Protein AF-A0A0R3THV6-F1 (afdb_monomer_lite)

Foldseek 3Di:
DVVVLVVLVVVCVVPVQDLVSLLVNLVVCVVVVNLVVSVVSLVSSCVSHVLDLQSLLVVLVSDDLVCSVVSLVSSCVRHVQDLSSLLSVLVSCVVVVVLVVSLVSLVVSCVSPVPPVVSVVVNVVSCVVVNDPPPPDD

pLDDT: mean 88.83, std 10.91, range [30.2, 94.5]

Structure (mmCIF, N/CA/C/O backbone):
data_AF-A0A0R3THV6-F1
#
_entry.id   AF-A0A0R3THV6-F1
#
loop_
_atom_site.group_PDB
_atom_site.id
_atom_site.type_symbol
_atom_site.label_atom_id
_atom_site.label_alt_id
_atom_site.label_comp_id
_atom_site.label_asym_id
_atom_site.label_entity_id
_atom_site.label_seq_id
_atom_site.pdbx_PDB_ins_code
_atom_site.Cartn_x
_atom_site.Cartn_y
_atom_site.Cartn_z
_atom_site.occupancy
_atom_site.B_iso_or_equiv
_atom_site.auth_seq_id
_atom_site.auth_comp_id
_atom_site.auth_asym_id
_atom_site.auth_atom_id
_atom_site.pdbx_PDB_model_num
ATOM 1 N N . MET A 1 1 ? -22.101 7.945 4.657 1.00 62.81 1 MET A N 1
ATOM 2 C CA . MET A 1 1 ? -20.788 7.727 5.311 1.00 62.81 1 MET A CA 1
ATOM 3 C C . MET A 1 1 ? -20.902 7.313 6.780 1.00 62.81 1 MET A C 1
ATOM 5 O O . MET A 1 1 ? -20.286 6.327 7.157 1.00 62.81 1 MET A O 1
ATOM 9 N N . THR A 1 2 ? -21.710 7.986 7.608 1.00 79.88 2 THR A N 1
ATOM 10 C CA . THR A 1 2 ? -21.764 7.756 9.071 1.00 79.88 2 THR A CA 1
ATOM 11 C C . THR A 1 2 ? -22.185 6.338 9.481 1.00 79.88 2 THR A C 1
ATOM 13 O O . THR A 1 2 ? -21.565 5.748 10.358 1.00 79.88 2 THR A O 1
ATOM 16 N N . LYS A 1 3 ? -23.174 5.742 8.797 1.00 87.56 3 LYS A N 1
ATOM 17 C CA . LYS A 1 3 ? -23.625 4.362 9.070 1.00 87.56 3 LYS A CA 1
ATOM 18 C C . LYS A 1 3 ? -22.569 3.303 8.723 1.00 87.56 3 LYS A C 1
ATOM 20 O O . LYS A 1 3 ? -22.443 2.312 9.426 1.00 87.56 3 LYS A O 1
ATOM 25 N N . ALA A 1 4 ? -21.787 3.519 7.664 1.00 87.81 4 ALA A N 1
ATOM 26 C CA . ALA A 1 4 ? -20.707 2.604 7.289 1.00 87.81 4 ALA A CA 1
ATOM 27 C C . ALA A 1 4 ? -19.567 2.631 8.321 1.00 87.81 4 ALA A C 1
ATOM 29 O O . ALA A 1 4 ? -19.075 1.574 8.705 1.00 87.81 4 ALA A O 1
ATOM 30 N N . ARG A 1 5 ? -19.215 3.820 8.840 1.00 89.81 5 ARG A N 1
ATOM 31 C CA . ARG A 1 5 ? -18.249 3.951 9.943 1.00 89.81 5 ARG A CA 1
ATOM 32 C C . ARG A 1 5 ? -18.697 3.207 11.192 1.00 89.81 5 ARG A C 1
ATOM 34 O O . ARG A 1 5 ? -17.915 2.430 11.720 1.00 89.81 5 ARG A O 1
ATOM 41 N N . SER A 1 6 ? -19.942 3.404 11.631 1.00 90.81 6 SER A N 1
ATOM 42 C CA . SER A 1 6 ? -20.424 2.762 12.859 1.00 90.81 6 SER A CA 1
ATOM 43 C C . SER A 1 6 ? -20.482 1.237 12.740 1.00 90.81 6 SER A C 1
ATOM 45 O O . SER A 1 6 ? -20.163 0.533 13.695 1.00 90.81 6 SER A O 1
ATOM 47 N N . ILE A 1 7 ? -20.834 0.711 11.561 1.00 92.19 7 ILE A N 1
ATOM 48 C CA . ILE A 1 7 ? -20.812 -0.734 11.295 1.00 92.19 7 ILE A CA 1
ATOM 49 C C . ILE A 1 7 ? -19.378 -1.273 11.348 1.00 92.19 7 ILE A C 1
ATOM 51 O O . ILE A 1 7 ? -19.138 -2.268 12.029 1.00 92.19 7 ILE A O 1
ATOM 55 N N . LEU A 1 8 ? -18.428 -0.615 10.676 1.00 90.00 8 LEU A N 1
ATOM 56 C CA . LEU A 1 8 ? -17.023 -1.035 10.673 1.00 90.00 8 LEU A CA 1
ATOM 57 C C . LEU A 1 8 ? -16.388 -0.932 12.060 1.00 90.00 8 LEU A C 1
ATOM 59 O O . LEU A 1 8 ? -15.672 -1.836 12.475 1.00 90.00 8 LEU A O 1
ATOM 63 N N . GLU A 1 9 ? -16.693 0.122 12.811 1.00 90.19 9 GLU A N 1
ATOM 64 C CA . GLU A 1 9 ? -16.229 0.288 14.185 1.00 90.19 9 GLU A CA 1
ATOM 65 C C . GLU A 1 9 ? -16.742 -0.834 15.088 1.00 90.19 9 GLU A C 1
ATOM 67 O O . GLU A 1 9 ? -15.946 -1.492 15.755 1.00 90.19 9 GLU A O 1
ATOM 72 N N . LYS A 1 10 ? -18.041 -1.146 15.015 1.00 92.12 10 LYS A N 1
ATOM 73 C CA . LYS A 1 10 ? -18.632 -2.277 15.740 1.00 92.12 10 LYS A CA 1
ATOM 74 C C . LYS A 1 10 ? -18.021 -3.617 15.317 1.00 92.12 10 LYS A C 1
ATOM 76 O O . LYS A 1 10 ? -17.859 -4.500 16.157 1.00 92.12 10 LYS A O 1
ATOM 81 N N . GLY A 1 11 ? -17.686 -3.769 14.035 1.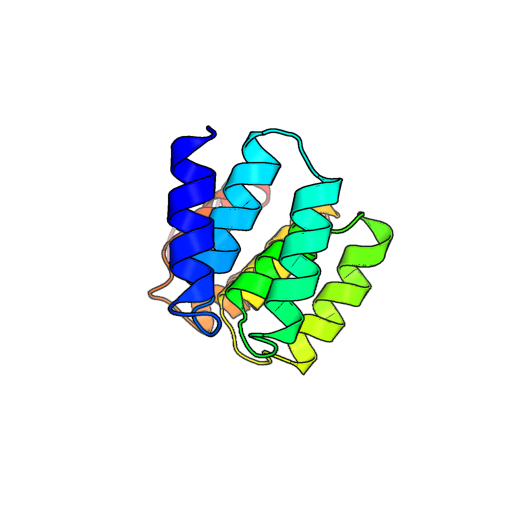00 89.81 11 GLY A N 1
ATOM 82 C CA . GLY A 1 11 ? -16.983 -4.934 13.498 1.00 89.81 11 GLY A CA 1
ATOM 83 C C . GLY A 1 11 ? -15.598 -5.104 14.120 1.00 89.81 11 GLY A C 1
ATOM 84 O O . GLY A 1 11 ? -15.313 -6.161 14.676 1.00 89.81 11 GLY A O 1
ATOM 85 N N . ARG A 1 12 ? -14.777 -4.048 14.115 1.00 91.06 12 ARG A N 1
ATOM 86 C CA . ARG A 1 12 ? -13.434 -4.060 14.719 1.00 91.06 12 ARG A CA 1
ATOM 87 C C . ARG A 1 12 ? -13.470 -4.290 16.227 1.00 91.06 12 ARG A C 1
ATOM 89 O O . ARG A 1 12 ? -12.633 -5.015 16.739 1.00 91.06 12 ARG A O 1
ATOM 96 N N . SER A 1 13 ? -14.445 -3.723 16.943 1.00 89.25 13 SER A N 1
ATOM 97 C CA . SER A 1 13 ? -14.592 -3.978 18.385 1.00 89.25 13 SER A CA 1
ATOM 98 C C . SER A 1 13 ? -14.908 -5.442 18.694 1.00 89.25 13 SER A C 1
ATOM 100 O O . SER A 1 13 ? -14.524 -5.936 19.748 1.00 89.25 13 SER A O 1
ATOM 102 N N . LYS A 1 14 ? -15.613 -6.140 17.795 1.00 91.56 14 LYS A N 1
ATOM 103 C CA . LYS A 1 14 ? -15.925 -7.567 17.952 1.00 91.56 14 LYS A CA 1
ATOM 104 C C . LYS A 1 14 ? -14.797 -8.480 17.482 1.00 91.56 14 LYS A C 1
ATOM 106 O O . LYS A 1 14 ? -14.598 -9.531 18.080 1.00 91.56 14 LYS A O 1
ATOM 111 N N . ASN A 1 15 ? -14.096 -8.104 16.416 1.00 90.00 15 ASN A N 1
ATOM 112 C CA . ASN A 1 15 ? -12.982 -8.867 15.869 1.00 90.00 15 ASN A CA 1
ATOM 113 C C . ASN A 1 15 ? -11.785 -7.941 15.581 1.00 90.00 15 ASN A C 1
ATOM 115 O O . ASN A 1 15 ? -11.570 -7.542 14.433 1.00 90.00 15 ASN A O 1
ATOM 119 N N . PRO A 1 16 ? -11.015 -7.565 16.619 1.00 85.56 16 PRO A N 1
ATOM 120 C CA . PRO A 1 16 ? -9.912 -6.615 16.475 1.00 85.56 16 PRO A CA 1
ATOM 121 C C . PRO A 1 16 ? -8.713 -7.201 15.723 1.00 85.56 16 PRO A C 1
ATOM 123 O O . PRO A 1 16 ? -7.911 -6.444 15.186 1.00 85.56 16 PRO A O 1
ATOM 126 N N . LYS A 1 17 ? -8.610 -8.532 15.642 1.00 87.94 17 LYS A N 1
ATOM 127 C CA . LYS A 1 17 ? -7.496 -9.244 14.999 1.00 87.94 17 LYS A CA 1
ATOM 128 C C . LYS A 1 17 ? -7.703 -9.505 13.509 1.00 87.94 17 LYS A C 1
ATOM 130 O O . LYS A 1 17 ? -6.862 -10.139 12.887 1.00 87.94 17 LYS A O 1
ATOM 135 N N . GLU A 1 18 ? -8.818 -9.050 12.946 1.00 92.06 18 GLU A N 1
ATOM 136 C CA . GLU A 1 18 ? -9.153 -9.264 11.542 1.00 92.06 18 GLU A CA 1
ATOM 137 C C . GLU A 1 18 ? -8.666 -8.087 10.682 1.00 92.06 18 GLU A C 1
ATOM 139 O O . GLU A 1 18 ? -9.257 -6.999 10.731 1.00 92.06 18 GLU A O 1
ATOM 144 N N . PRO A 1 19 ? -7.610 -8.259 9.866 1.00 91.19 19 PRO A N 1
ATOM 145 C CA . PRO A 1 19 ? -6.989 -7.140 9.162 1.00 91.19 19 PRO A CA 1
ATOM 146 C C . PRO A 1 19 ? -7.869 -6.546 8.058 1.00 91.19 19 PRO A C 1
ATOM 148 O O . PRO A 1 19 ? -7.769 -5.355 7.760 1.00 91.19 19 PRO A O 1
ATOM 151 N N . SER A 1 20 ? -8.759 -7.350 7.468 1.00 90.94 20 SER A N 1
ATOM 152 C CA . SER A 1 20 ? -9.669 -6.916 6.402 1.00 90.94 20 SER A CA 1
ATOM 153 C C . SER A 1 20 ? -10.626 -5.806 6.870 1.00 90.94 20 SER A C 1
ATOM 155 O O . SER A 1 20 ? -10.835 -4.821 6.157 1.00 90.94 20 SER A O 1
ATOM 157 N N . LEU A 1 21 ? -11.132 -5.894 8.108 1.00 93.25 21 LEU A N 1
ATOM 158 C CA . LEU A 1 21 ? -12.000 -4.876 8.717 1.00 93.25 21 LEU A CA 1
ATOM 159 C C . LEU A 1 21 ? -11.267 -3.549 8.936 1.00 93.25 21 LEU A C 1
ATOM 161 O O . LEU A 1 21 ? -11.827 -2.468 8.711 1.00 93.25 21 LEU A O 1
ATOM 165 N N . TRP A 1 22 ? -10.007 -3.618 9.366 1.00 94.25 22 TRP A N 1
ATOM 166 C CA . TRP A 1 22 ? -9.149 -2.446 9.511 1.00 94.25 22 TRP A CA 1
ATOM 167 C C . TRP A 1 22 ? -8.862 -1.796 8.163 1.00 94.25 22 TRP A C 1
ATOM 169 O O . TRP A 1 22 ? -9.032 -0.586 8.015 1.00 94.25 22 TRP A O 1
ATOM 179 N N . LEU A 1 23 ? -8.495 -2.599 7.169 1.00 93.25 23 LEU A N 1
ATOM 180 C CA . LEU A 1 23 ? -8.168 -2.138 5.828 1.00 93.25 23 LEU A CA 1
ATOM 181 C C . LEU A 1 23 ? -9.356 -1.426 5.165 1.00 93.25 23 LEU A C 1
ATOM 183 O O . LEU A 1 23 ? -9.201 -0.308 4.672 1.00 93.25 23 LEU A O 1
ATOM 18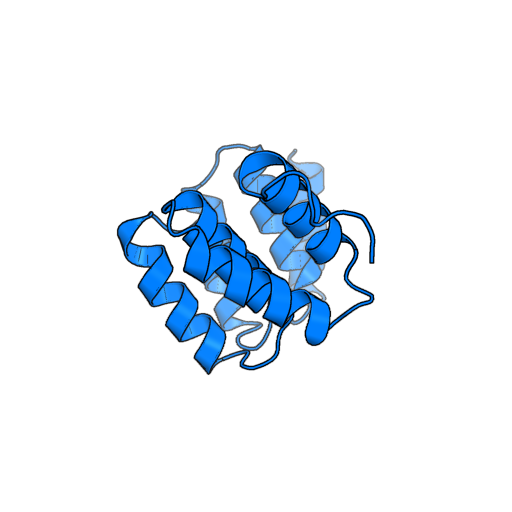7 N N . GLU A 1 24 ? -10.563 -1.991 5.234 1.00 92.88 24 GLU A N 1
ATOM 188 C CA . GLU A 1 24 ? -11.754 -1.333 4.681 1.00 92.88 24 GLU A CA 1
ATOM 189 C C . GLU A 1 24 ? -12.124 -0.044 5.423 1.00 92.88 24 GLU A C 1
ATOM 191 O O . GLU A 1 24 ? -12.578 0.931 4.815 1.00 92.88 24 GLU A O 1
ATOM 196 N N . SER A 1 25 ? -11.851 0.012 6.725 1.00 92.94 25 SER A N 1
ATOM 197 C CA . SER A 1 25 ? -12.013 1.239 7.502 1.00 92.94 25 SER A CA 1
ATOM 198 C C . SER A 1 25 ? -11.056 2.345 7.072 1.00 92.94 25 SER A C 1
ATOM 200 O O . SER A 1 25 ? -11.466 3.493 6.915 1.00 92.94 25 SER A O 1
ATOM 202 N N . ILE A 1 26 ? -9.787 2.000 6.862 1.00 94.06 26 ILE A N 1
ATOM 203 C CA . ILE A 1 26 ? -8.755 2.934 6.409 1.00 94.06 26 ILE A CA 1
ATOM 204 C C . ILE A 1 26 ? -9.117 3.451 5.014 1.00 94.06 26 ILE A C 1
ATOM 206 O O . ILE A 1 26 ? -9.149 4.661 4.787 1.00 94.06 26 ILE A O 1
ATOM 210 N N . ARG A 1 27 ? -9.501 2.552 4.098 1.00 92.81 27 ARG A N 1
ATOM 211 C CA . ARG A 1 27 ? -9.949 2.913 2.745 1.00 92.81 2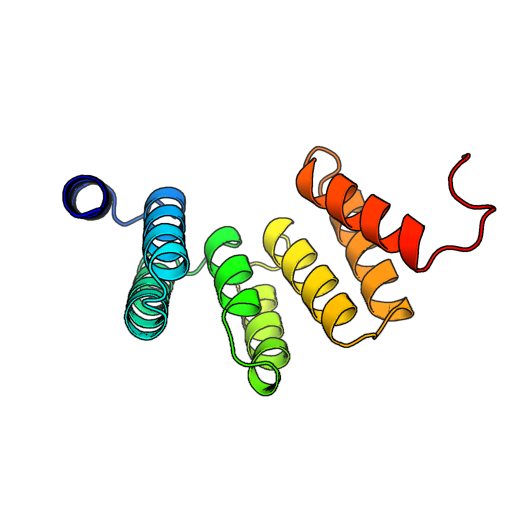7 ARG A CA 1
ATOM 212 C C . ARG A 1 27 ? -11.175 3.815 2.750 1.00 92.81 27 ARG A C 1
ATOM 214 O O . ARG A 1 27 ? -11.265 4.714 1.914 1.00 92.81 27 ARG A O 1
ATOM 221 N N . LEU A 1 28 ? -12.111 3.614 3.680 1.00 93.56 28 LEU A N 1
ATOM 222 C CA . LEU A 1 28 ? -13.265 4.497 3.832 1.00 93.56 28 LEU A CA 1
ATOM 223 C C . LEU A 1 28 ? -12.834 5.934 4.144 1.00 93.56 28 LEU A C 1
ATOM 225 O O . LEU A 1 28 ? -13.340 6.857 3.503 1.00 93.56 28 LEU A O 1
ATOM 229 N N . GLU A 1 29 ? -11.886 6.131 5.061 1.00 93.62 29 GLU A N 1
ATOM 230 C CA . GLU A 1 29 ? -11.410 7.475 5.409 1.00 93.62 29 GLU A CA 1
ATOM 231 C C . GLU A 1 29 ? -10.531 8.098 4.317 1.00 93.62 29 GLU A C 1
ATOM 233 O O . GLU A 1 29 ? -10.631 9.301 4.069 1.00 93.62 29 GLU A O 1
ATOM 238 N N . ILE A 1 30 ? -9.750 7.296 3.583 1.00 92.00 30 ILE A N 1
ATOM 239 C CA . ILE A 1 30 ? -9.032 7.767 2.385 1.00 92.00 30 ILE A CA 1
ATOM 240 C C . ILE A 1 30 ? -10.025 8.285 1.339 1.00 92.00 30 ILE A C 1
ATOM 242 O O . ILE A 1 30 ? -9.843 9.385 0.818 1.00 92.00 30 ILE A O 1
ATOM 246 N N . ARG A 1 31 ? -11.104 7.537 1.059 1.00 91.56 31 ARG A N 1
ATOM 247 C CA . ARG A 1 31 ? -12.169 7.969 0.132 1.00 91.56 31 ARG A CA 1
ATOM 248 C C . ARG A 1 31 ? -12.896 9.222 0.624 1.00 91.56 31 ARG A C 1
ATOM 250 O O . ARG A 1 31 ? -13.364 10.008 -0.192 1.00 91.56 31 ARG A O 1
ATOM 257 N N . ALA A 1 32 ? -12.972 9.421 1.938 1.00 91.94 32 ALA A N 1
ATOM 258 C CA . ALA A 1 32 ? -13.511 10.631 2.553 1.00 91.94 32 ALA A CA 1
ATOM 259 C C . ALA A 1 32 ? -12.519 11.814 2.572 1.00 91.94 32 ALA A C 1
ATOM 261 O O . ALA A 1 32 ? -12.854 12.863 3.115 1.00 91.94 32 ALA A O 1
ATOM 262 N N . ASN A 1 33 ? -11.311 11.665 2.007 1.00 90.88 33 ASN A N 1
ATOM 263 C CA . ASN A 1 33 ? -10.211 12.636 2.074 1.00 90.88 33 ASN A CA 1
ATOM 264 C C . ASN A 1 33 ? -9.729 12.971 3.502 1.00 90.88 33 ASN A C 1
ATOM 266 O O . ASN A 1 33 ? -9.045 13.971 3.719 1.00 90.88 33 ASN A O 1
ATOM 270 N N . LEU A 1 34 ? -9.997 12.102 4.480 1.00 92.94 34 LEU A N 1
ATOM 271 C CA . LEU A 1 34 ? -9.592 12.266 5.878 1.00 92.94 34 LEU A CA 1
ATOM 272 C C . LEU A 1 34 ? -8.283 11.515 6.165 1.00 92.94 34 LEU A C 1
ATOM 274 O O . LEU A 1 34 ? -8.230 10.598 6.984 1.00 92.94 34 LEU A O 1
ATOM 278 N N . LYS A 1 35 ? -7.201 11.922 5.488 1.00 90.75 35 LYS A N 1
ATOM 279 C CA . LYS A 1 35 ? -5.880 11.271 5.600 1.00 90.75 35 LYS A CA 1
ATOM 280 C C . LYS A 1 35 ? -5.343 11.165 7.038 1.00 90.75 35 LYS A C 1
ATOM 282 O O . LYS A 1 35 ? -4.928 10.069 7.395 1.00 90.75 35 LYS A O 1
ATOM 287 N N . PRO A 1 36 ? -5.415 12.207 7.895 1.00 92.56 36 PRO A N 1
ATOM 288 C CA . PRO A 1 36 ? -4.910 12.102 9.268 1.00 92.56 36 PRO A CA 1
ATOM 289 C C . PRO A 1 36 ? -5.640 11.032 10.090 1.00 92.56 36 PRO A C 1
ATOM 291 O O . PRO A 1 36 ? -5.033 10.316 10.884 1.00 92.56 36 PRO A O 1
ATOM 294 N N . VAL A 1 37 ? -6.950 10.883 9.867 1.00 92.88 37 VAL A N 1
ATOM 295 C CA . VAL A 1 37 ? -7.754 9.846 10.523 1.00 92.88 37 VAL A CA 1
ATOM 296 C C . VAL A 1 37 ? -7.342 8.469 10.008 1.00 92.88 37 VAL A C 1
ATOM 298 O O . VAL A 1 37 ? -7.127 7.563 10.811 1.00 92.88 37 VAL A O 1
ATOM 301 N N . ALA A 1 38 ? -7.165 8.327 8.692 1.00 93.75 38 ALA A N 1
ATOM 302 C CA . ALA A 1 38 ? -6.708 7.089 8.072 1.00 93.75 38 ALA A CA 1
ATOM 303 C C . ALA A 1 38 ? -5.326 6.652 8.597 1.00 93.75 38 ALA A C 1
ATOM 305 O O . ALA A 1 38 ? -5.155 5.485 8.940 1.00 93.75 38 ALA A O 1
ATOM 306 N N . ASP A 1 39 ? -4.378 7.583 8.745 1.00 92.81 39 ASP A N 1
ATOM 307 C CA . ASP A 1 39 ? -3.052 7.309 9.315 1.00 92.81 39 ASP A CA 1
ATOM 308 C C . ASP A 1 39 ? -3.140 6.856 10.782 1.00 92.81 39 ASP A C 1
ATOM 310 O O . ASP A 1 39 ? -2.456 5.913 11.195 1.00 92.81 39 ASP A O 1
ATOM 314 N N . SER A 1 40 ? -4.023 7.478 11.573 1.00 94.00 40 SER A N 1
ATOM 315 C CA . SER A 1 40 ? -4.252 7.069 12.964 1.00 94.00 40 SER A CA 1
ATOM 316 C C . SER A 1 40 ? -4.858 5.663 13.065 1.00 94.00 40 SER A C 1
ATOM 318 O O . SER A 1 40 ? -4.447 4.868 13.911 1.00 94.00 40 SER A O 1
ATOM 320 N N . LEU A 1 41 ? -5.794 5.325 12.170 1.00 93.81 41 LEU A N 1
ATOM 321 C CA . LEU A 1 41 ? -6.419 4.004 12.102 1.00 93.81 41 LEU A CA 1
ATOM 322 C C . LEU A 1 41 ? -5.426 2.938 11.653 1.00 93.81 41 LEU A C 1
ATOM 324 O O . LEU A 1 41 ? -5.394 1.864 12.241 1.00 93.81 41 LEU A O 1
ATOM 328 N N . LEU A 1 42 ? -4.598 3.245 10.658 1.00 93.44 42 LEU A N 1
ATOM 329 C CA . LEU A 1 42 ? -3.544 2.356 10.188 1.00 93.44 42 LEU A CA 1
ATOM 330 C C . LEU A 1 42 ? -2.525 2.058 11.292 1.00 93.44 42 LEU A C 1
ATOM 332 O O . LEU A 1 42 ? -2.124 0.913 11.466 1.00 93.44 42 LEU A O 1
ATOM 336 N N . SER A 1 43 ? -2.145 3.073 12.070 1.00 92.81 43 SER A N 1
ATOM 337 C CA . SER A 1 43 ? -1.202 2.903 13.179 1.00 92.81 43 SER A CA 1
ATOM 338 C C . SER A 1 43 ? -1.763 1.967 14.255 1.00 92.81 43 SER A C 1
ATOM 340 O O . SER A 1 43 ? -1.051 1.085 14.724 1.00 92.81 43 SER A O 1
ATOM 342 N N . LYS A 1 44 ? -3.054 2.099 14.589 1.00 93.12 44 LYS A N 1
ATOM 343 C CA . LYS A 1 44 ? -3.758 1.169 15.490 1.00 93.12 44 LYS A CA 1
ATOM 344 C C . LYS A 1 44 ? -3.870 -0.236 14.892 1.00 93.12 44 LYS A C 1
ATOM 346 O O . LYS A 1 44 ? -3.606 -1.213 15.578 1.00 93.12 44 LYS A O 1
ATOM 351 N N . ALA A 1 45 ? -4.201 -0.341 13.607 1.00 93.12 45 ALA A N 1
ATOM 352 C CA . ALA A 1 45 ? -4.323 -1.623 12.921 1.00 93.12 45 ALA A CA 1
ATOM 353 C C . ALA A 1 45 ? -3.010 -2.422 12.945 1.00 93.12 45 ALA A C 1
ATOM 355 O O . ALA A 1 45 ? -3.034 -3.624 13.177 1.00 93.12 45 ALA A O 1
ATOM 356 N N . LEU A 1 46 ? -1.865 -1.756 12.763 1.00 91.94 46 LEU A N 1
ATOM 357 C CA . LEU A 1 46 ? -0.544 -2.391 12.833 1.00 91.94 46 LEU A CA 1
ATOM 358 C C . LEU A 1 46 ? -0.135 -2.799 14.258 1.00 91.94 46 LEU A C 1
ATOM 360 O O . LEU A 1 46 ? 0.700 -3.686 14.407 1.00 91.94 46 LEU A O 1
ATOM 364 N N . GLN A 1 47 ? -0.700 -2.177 15.300 1.00 91.62 47 GLN A N 1
ATOM 365 C CA . GLN A 1 47 ? -0.502 -2.615 16.688 1.00 91.62 47 GLN A CA 1
ATOM 366 C C . GLN A 1 47 ? -1.286 -3.897 16.987 1.00 91.62 47 GLN A C 1
ATOM 368 O O . GLN A 1 47 ? -0.749 -4.805 17.613 1.00 91.62 47 GLN A O 1
ATOM 373 N N . GLU A 1 48 ? -2.530 -3.982 16.512 1.00 91.12 48 GLU A N 1
ATOM 374 C CA . GLU A 1 48 ? -3.388 -5.160 16.702 1.00 91.12 48 GLU A CA 1
ATOM 375 C C . GLU A 1 48 ? -2.976 -6.337 15.801 1.00 91.12 48 GLU A C 1
ATOM 377 O O . GLU A 1 48 ? -3.057 -7.496 16.204 1.00 91.12 48 GLU A O 1
ATOM 382 N N . CYS A 1 49 ? -2.542 -6.044 14.570 1.00 90.50 49 CYS A N 1
ATOM 383 C CA . CYS A 1 49 ? -2.222 -7.016 13.522 1.00 90.50 49 CYS A CA 1
ATOM 384 C C . CYS A 1 49 ? -0.834 -6.731 12.905 1.00 90.50 49 CYS A C 1
ATOM 386 O O . CYS A 1 49 ? -0.752 -6.299 11.749 1.00 90.50 49 CYS A O 1
ATOM 388 N N . PRO A 1 50 ? 0.268 -6.963 13.643 1.00 88.56 50 PRO A N 1
ATOM 389 C CA . PRO A 1 50 ? 1.617 -6.603 13.198 1.00 88.56 50 PRO A CA 1
ATOM 390 C C . PRO A 1 50 ? 2.127 -7.437 12.017 1.00 88.56 50 PRO A C 1
ATOM 392 O O . PRO A 1 50 ? 2.986 -6.960 11.277 1.00 88.56 50 PRO A O 1
ATOM 395 N N . ASP A 1 51 ? 1.589 -8.640 11.821 1.00 87.69 51 ASP A N 1
ATOM 396 C CA . ASP A 1 51 ? 2.060 -9.599 10.811 1.00 87.69 51 ASP A CA 1
ATOM 397 C C . ASP A 1 51 ? 1.208 -9.577 9.531 1.00 87.69 51 ASP A C 1
ATOM 399 O O . ASP A 1 51 ? 1.402 -10.377 8.617 1.00 87.69 51 ASP A O 1
ATOM 403 N N . SER A 1 52 ? 0.243 -8.656 9.442 1.00 90.94 52 SER A N 1
ATOM 404 C CA . SER A 1 52 ? -0.665 -8.578 8.302 1.00 90.94 52 SER A CA 1
ATOM 405 C C . SER A 1 52 ? -0.051 -7.823 7.125 1.00 90.94 52 SER A C 1
ATOM 407 O O . SER A 1 52 ? 0.045 -6.589 7.126 1.00 90.94 52 SER A O 1
ATOM 409 N N . GLY A 1 53 ? 0.287 -8.550 6.062 1.00 90.62 53 GLY A N 1
ATOM 410 C CA . GLY A 1 53 ? 0.865 -7.946 4.869 1.00 90.62 53 GLY A CA 1
ATOM 411 C C . GLY A 1 53 ? -0.084 -7.019 4.108 1.00 90.62 53 GLY A C 1
ATOM 412 O O . GLY A 1 53 ? 0.370 -6.030 3.534 1.00 90.62 53 GLY A O 1
ATOM 413 N N . CYS A 1 54 ? -1.405 -7.226 4.171 1.00 92.25 54 CYS A N 1
ATOM 414 C CA . CYS A 1 54 ? -2.356 -6.312 3.531 1.00 92.25 54 CYS A CA 1
ATOM 415 C C . CYS A 1 54 ? -2.376 -4.922 4.194 1.00 92.25 54 CYS A C 1
ATOM 417 O O . CYS A 1 54 ? -2.471 -3.910 3.495 1.00 92.25 54 CYS A O 1
ATOM 419 N N . LEU A 1 55 ? -2.228 -4.848 5.524 1.00 94.06 55 LEU A N 1
ATOM 420 C CA . LEU A 1 55 ? -2.120 -3.573 6.243 1.00 94.06 55 LEU A CA 1
ATOM 421 C C . LEU A 1 55 ? -0.784 -2.886 5.962 1.00 94.06 55 LEU A C 1
ATOM 423 O O . LEU A 1 55 ? -0.750 -1.680 5.713 1.00 94.06 55 LEU A O 1
ATOM 427 N N . TRP A 1 56 ? 0.310 -3.648 5.928 1.00 94.44 56 TRP A N 1
ATOM 428 C CA . TRP A 1 56 ? 1.624 -3.121 5.561 1.00 94.44 56 TRP A CA 1
ATOM 429 C C . TRP A 1 56 ? 1.686 -2.620 4.116 1.00 94.44 56 TRP A C 1
ATOM 431 O O . TRP A 1 56 ? 2.264 -1.563 3.854 1.00 94.44 56 TRP A O 1
ATOM 441 N N . ALA A 1 57 ? 1.049 -3.323 3.181 1.00 93.38 57 ALA A N 1
ATOM 442 C CA . ALA A 1 57 ? 0.929 -2.898 1.792 1.00 93.38 57 ALA A CA 1
ATOM 443 C C . ALA A 1 57 ? 0.245 -1.525 1.685 1.00 93.38 57 ALA A C 1
ATOM 445 O O . ALA A 1 57 ? 0.759 -0.622 1.018 1.00 93.38 57 ALA A O 1
ATOM 446 N N . GLU A 1 58 ? -0.869 -1.332 2.396 1.00 93.38 58 GLU A N 1
ATOM 447 C CA . GLU A 1 58 ? -1.559 -0.040 2.458 1.00 93.38 58 GLU A CA 1
ATOM 448 C C . GLU A 1 58 ? -0.680 1.025 3.147 1.00 93.38 58 GLU A C 1
ATOM 450 O O . GLU A 1 58 ? -0.566 2.151 2.658 1.00 93.38 58 GLU A O 1
ATOM 455 N N . ALA A 1 59 ? 0.052 0.657 4.207 1.00 93.25 59 ALA A N 1
ATOM 456 C CA . ALA A 1 59 ? 0.958 1.559 4.919 1.00 93.25 59 ALA A CA 1
ATOM 457 C C . ALA A 1 59 ? 2.083 2.133 4.050 1.00 93.25 59 ALA A C 1
ATOM 459 O O . ALA A 1 59 ? 2.432 3.312 4.192 1.00 93.25 59 ALA A O 1
ATOM 460 N N . ILE A 1 60 ? 2.646 1.319 3.152 1.00 92.88 60 ILE A N 1
ATOM 461 C CA . ILE A 1 60 ? 3.667 1.747 2.187 1.00 92.88 60 ILE A CA 1
ATOM 462 C C . ILE A 1 60 ? 3.067 2.743 1.190 1.00 92.88 60 ILE A C 1
ATOM 464 O O . ILE A 1 60 ? 3.687 3.762 0.878 1.00 92.88 60 ILE A O 1
ATOM 468 N N . LEU A 1 61 ? 1.863 2.471 0.685 1.00 90.12 61 LEU A N 1
ATOM 469 C CA . LEU A 1 61 ? 1.218 3.300 -0.336 1.00 90.12 61 LEU A CA 1
ATOM 470 C C . LEU A 1 61 ? 0.756 4.654 0.222 1.00 90.12 61 LEU A C 1
ATOM 472 O O . LEU A 1 61 ? 0.925 5.682 -0.447 1.00 90.12 61 LEU A O 1
ATOM 476 N N . MET A 1 62 ? 0.226 4.665 1.447 1.00 90.62 62 MET A N 1
ATOM 477 C CA . MET A 1 62 ? -0.233 5.874 2.136 1.00 90.62 62 MET A CA 1
ATOM 478 C C . MET A 1 62 ? 0.911 6.791 2.575 1.00 90.62 62 MET A C 1
ATOM 480 O O . MET A 1 62 ? 0.745 8.010 2.581 1.00 90.62 62 MET A O 1
ATOM 484 N N . ALA A 1 63 ? 2.077 6.233 2.913 1.00 90.00 63 ALA A N 1
ATOM 485 C CA . ALA A 1 63 ? 3.201 7.020 3.404 1.00 90.00 63 ALA A CA 1
ATOM 486 C C . ALA A 1 63 ? 3.667 8.094 2.408 1.00 90.00 63 ALA A C 1
ATOM 488 O O . ALA A 1 63 ? 3.597 7.936 1.180 1.00 90.00 63 ALA A O 1
ATOM 489 N N . ALA A 1 64 ? 4.210 9.185 2.953 1.00 89.25 64 ALA A N 1
ATOM 490 C CA . ALA A 1 64 ? 4.870 10.217 2.167 1.00 89.25 64 ALA A CA 1
ATOM 491 C C . ALA A 1 64 ? 6.036 9.611 1.375 1.00 89.25 64 ALA A C 1
ATOM 493 O O . ALA A 1 64 ? 6.753 8.752 1.889 1.00 89.25 64 ALA A O 1
ATOM 494 N N . ARG A 1 65 ? 6.253 10.082 0.138 1.00 86.62 65 ARG A N 1
ATOM 495 C CA . ARG A 1 65 ? 7.263 9.526 -0.787 1.00 86.62 65 ARG A CA 1
ATOM 496 C C . ARG A 1 65 ? 8.629 9.241 -0.132 1.00 86.62 65 ARG A C 1
ATOM 498 O O . ARG A 1 65 ? 9.100 8.123 -0.309 1.00 86.62 65 ARG A O 1
ATOM 505 N N . PRO A 1 66 ? 9.226 10.146 0.672 1.00 89.50 66 PRO A N 1
ATOM 506 C CA . PRO A 1 66 ? 10.532 9.888 1.291 1.00 89.50 66 PRO A CA 1
ATOM 507 C C . PRO A 1 66 ? 10.527 8.718 2.286 1.00 89.50 66 PRO A C 1
ATOM 509 O O . PRO A 1 66 ? 11.529 8.031 2.449 1.00 89.50 66 PRO A O 1
ATOM 512 N N . GLN A 1 67 ? 9.394 8.472 2.946 1.00 91.38 67 GLN A N 1
ATOM 513 C CA . GLN A 1 67 ? 9.256 7.458 3.992 1.00 91.38 67 GLN A CA 1
ATOM 514 C C . GLN A 1 67 ? 8.855 6.080 3.447 1.00 91.38 67 GLN A C 1
ATOM 516 O O . GLN A 1 67 ? 8.996 5.085 4.156 1.00 91.38 67 GLN A O 1
ATOM 521 N N . ARG A 1 68 ? 8.380 5.982 2.195 1.00 91.75 68 ARG A N 1
ATOM 522 C CA . ARG A 1 68 ? 7.897 4.713 1.608 1.00 91.75 68 ARG A CA 1
ATOM 523 C C . ARG A 1 68 ? 8.972 3.636 1.560 1.00 91.75 68 ARG A C 1
ATOM 525 O O . ARG A 1 68 ? 8.700 2.473 1.852 1.00 91.75 68 ARG A O 1
ATOM 532 N N . LYS A 1 69 ? 10.207 4.024 1.242 1.00 89.75 69 LYS A N 1
ATOM 533 C CA . LYS A 1 69 ? 11.343 3.100 1.206 1.00 89.75 69 LYS A CA 1
ATOM 534 C C . LYS A 1 69 ? 11.670 2.541 2.592 1.00 89.75 69 LYS A C 1
ATOM 536 O O . LYS A 1 69 ? 11.958 1.361 2.719 1.00 89.75 69 LYS A O 1
ATOM 541 N N . MET A 1 70 ? 11.588 3.370 3.631 1.00 92.56 70 MET A N 1
ATOM 542 C CA . MET A 1 70 ? 11.795 2.920 5.009 1.00 92.56 70 MET A CA 1
ATOM 543 C C . MET A 1 70 ? 10.676 1.963 5.435 1.00 92.56 70 MET A C 1
ATOM 545 O O . MET A 1 70 ? 10.956 0.835 5.826 1.00 92.56 70 MET A O 1
ATOM 549 N N . LYS A 1 71 ? 9.410 2.353 5.223 1.00 91.88 71 LYS A N 1
ATOM 550 C CA . LYS A 1 71 ? 8.258 1.502 5.555 1.00 91.88 71 LYS A CA 1
ATOM 551 C C . LYS A 1 71 ? 8.231 0.178 4.793 1.00 91.88 71 LYS A C 1
ATOM 553 O O . LYS A 1 71 ? 7.777 -0.815 5.343 1.00 91.88 71 LYS A O 1
ATOM 558 N N . SER A 1 72 ? 8.694 0.143 3.542 1.00 91.44 72 SER A N 1
ATOM 559 C CA . SER A 1 72 ? 8.760 -1.114 2.785 1.00 91.44 72 SER A CA 1
ATOM 560 C C . SER A 1 72 ? 9.806 -2.073 3.337 1.00 91.44 72 SER A C 1
ATOM 562 O O . SER A 1 72 ? 9.553 -3.270 3.367 1.00 91.44 72 SER A O 1
ATOM 564 N N . VAL A 1 73 ? 10.945 -1.575 3.824 1.00 92.00 73 VAL A N 1
ATOM 565 C CA . VAL A 1 73 ? 11.933 -2.421 4.507 1.00 92.00 73 VAL A CA 1
ATOM 566 C C . VAL A 1 73 ? 11.359 -2.984 5.807 1.00 92.00 73 VAL A C 1
ATOM 568 O O . VAL A 1 73 ? 11.531 -4.171 6.072 1.00 92.00 73 VAL A O 1
ATOM 571 N N . ASP A 1 74 ? 10.643 -2.174 6.587 1.00 91.75 74 ASP A N 1
ATOM 572 C CA . ASP A 1 74 ? 10.000 -2.638 7.823 1.00 91.75 74 ASP A CA 1
ATOM 573 C C . ASP A 1 74 ? 8.916 -3.687 7.541 1.00 91.75 74 ASP A C 1
ATOM 575 O O . ASP A 1 74 ? 8.884 -4.732 8.189 1.00 91.75 74 ASP A O 1
ATOM 579 N N . ALA A 1 75 ? 8.093 -3.457 6.515 1.00 91.81 75 ALA A N 1
ATOM 580 C CA . ALA A 1 75 ? 7.084 -4.408 6.059 1.00 91.81 75 ALA A CA 1
ATOM 581 C C . ALA A 1 75 ? 7.699 -5.739 5.611 1.00 91.81 75 ALA A C 1
ATOM 583 O O . ALA A 1 75 ? 7.198 -6.794 5.977 1.00 91.81 75 ALA A O 1
ATOM 584 N N . LEU A 1 76 ? 8.803 -5.707 4.858 1.00 90.81 76 LEU A N 1
ATOM 585 C CA . LEU A 1 76 ? 9.494 -6.923 4.419 1.00 90.81 76 LEU A CA 1
ATOM 586 C C . LEU A 1 76 ? 10.130 -7.684 5.587 1.00 90.81 76 LEU A C 1
ATOM 588 O O . LEU A 1 76 ? 10.178 -8.902 5.547 1.00 90.81 76 LEU A O 1
ATOM 592 N N . LYS A 1 77 ? 10.587 -7.001 6.642 1.00 90.44 77 LYS A N 1
ATOM 593 C CA . LYS A 1 77 ? 11.096 -7.671 7.852 1.00 90.44 77 LYS A CA 1
ATOM 594 C C . LYS A 1 77 ? 9.992 -8.348 8.663 1.00 90.44 77 LYS A C 1
ATOM 596 O O . LYS A 1 77 ? 10.265 -9.309 9.370 1.00 90.44 77 LYS A O 1
ATOM 601 N N . LYS A 1 78 ? 8.773 -7.805 8.622 1.00 88.62 78 LYS A N 1
ATOM 602 C CA . LYS A 1 78 ? 7.614 -8.332 9.356 1.00 88.62 78 LYS A CA 1
ATOM 603 C C . LYS A 1 78 ? 6.875 -9.419 8.577 1.00 88.62 78 LYS A C 1
ATOM 605 O O . LYS A 1 78 ? 6.462 -10.410 9.162 1.00 88.62 78 LYS A O 1
ATOM 610 N N . CYS A 1 79 ? 6.747 -9.247 7.265 1.00 86.19 79 CYS A N 1
ATOM 611 C CA . CYS A 1 79 ? 5.941 -10.074 6.371 1.00 86.19 79 CYS A CA 1
ATOM 612 C C . CYS A 1 79 ? 6.790 -10.513 5.164 1.00 86.19 79 CYS A C 1
ATOM 614 O O . CYS A 1 79 ? 6.536 -10.116 4.025 1.00 86.19 79 CYS A O 1
ATOM 616 N N . GLU A 1 80 ? 7.841 -11.297 5.420 1.00 69.25 80 GLU A N 1
ATOM 617 C CA . GLU A 1 80 ? 8.948 -11.542 4.477 1.00 69.25 80 GLU A CA 1
ATOM 618 C C . GLU A 1 80 ? 8.528 -12.221 3.159 1.00 69.25 80 GLU A C 1
ATOM 620 O O . GLU A 1 80 ? 9.204 -12.076 2.132 1.00 69.25 80 GLU A O 1
ATOM 625 N N . HIS A 1 81 ? 7.367 -12.882 3.142 1.00 79.06 81 HIS A N 1
ATOM 626 C CA . HIS A 1 81 ? 6.817 -13.591 1.981 1.00 79.06 81 HIS A CA 1
ATOM 627 C C . HIS A 1 81 ? 5.341 -13.273 1.709 1.00 79.06 81 HIS A C 1
ATOM 629 O O . HIS A 1 81 ? 4.628 -14.096 1.147 1.00 79.06 81 HIS A O 1
ATOM 635 N N . ASP A 1 82 ? 4.864 -12.086 2.082 1.00 88.50 82 ASP A N 1
ATOM 636 C CA . ASP A 1 82 ? 3.493 -11.704 1.746 1.00 88.50 82 ASP A CA 1
ATOM 637 C C . ASP A 1 82 ? 3.412 -11.112 0.319 1.00 88.50 82 ASP A C 1
ATOM 639 O O . ASP A 1 82 ? 4.105 -10.131 0.004 1.00 88.50 82 ASP A O 1
ATOM 643 N N . PRO A 1 83 ? 2.565 -11.668 -0.568 1.00 90.94 83 PRO A N 1
ATOM 644 C CA . PRO A 1 83 ? 2.472 -11.227 -1.958 1.00 90.94 83 PRO A CA 1
ATOM 645 C C . PRO A 1 83 ? 1.934 -9.794 -2.093 1.00 90.94 83 PRO A C 1
ATOM 647 O O . PRO A 1 83 ? 2.333 -9.070 -3.010 1.00 90.94 83 PRO A O 1
ATOM 650 N N . MET A 1 84 ? 1.089 -9.337 -1.163 1.00 91.69 84 MET A N 1
ATOM 651 C CA . MET A 1 84 ? 0.546 -7.976 -1.156 1.00 91.69 84 MET A CA 1
ATOM 652 C C . MET A 1 84 ? 1.632 -6.963 -0.804 1.00 91.69 84 MET A C 1
ATOM 654 O O . MET A 1 84 ? 1.693 -5.888 -1.410 1.00 91.69 84 MET A O 1
ATOM 658 N N . VAL A 1 85 ? 2.534 -7.311 0.120 1.00 93.12 85 VAL A N 1
ATOM 659 C CA . VAL A 1 85 ? 3.703 -6.478 0.440 1.00 93.12 85 VAL A CA 1
ATOM 660 C C . VAL A 1 85 ? 4.632 -6.385 -0.766 1.00 93.12 85 VAL A C 1
ATOM 662 O O . VAL A 1 85 ? 4.999 -5.277 -1.163 1.00 93.12 85 VAL A O 1
ATOM 665 N N . LEU A 1 86 ? 4.957 -7.509 -1.416 1.00 93.12 86 LEU A N 1
ATOM 666 C CA . LEU A 1 86 ? 5.786 -7.495 -2.627 1.00 93.12 86 LEU A CA 1
ATOM 667 C C . LEU A 1 86 ? 5.159 -6.641 -3.739 1.00 93.12 86 LEU A C 1
ATOM 669 O O . LEU A 1 86 ? 5.848 -5.832 -4.367 1.00 93.12 86 LEU A O 1
ATOM 673 N N . LEU A 1 87 ? 3.845 -6.767 -3.951 1.00 93.94 87 LEU A N 1
ATOM 674 C CA . LEU A 1 87 ? 3.100 -5.956 -4.912 1.00 93.94 87 LEU A CA 1
ATOM 675 C C . LEU A 1 87 ? 3.163 -4.458 -4.577 1.00 93.94 87 LEU A C 1
ATOM 677 O O . LEU A 1 87 ? 3.359 -3.626 -5.468 1.00 93.94 87 LEU A O 1
ATOM 681 N N . ALA A 1 88 ? 3.032 -4.090 -3.301 1.00 93.94 88 ALA A N 1
ATOM 682 C CA . ALA A 1 88 ? 3.151 -2.702 -2.860 1.00 93.94 88 ALA A CA 1
ATOM 683 C C . ALA A 1 88 ? 4.557 -2.136 -3.108 1.00 93.94 88 ALA A C 1
ATOM 685 O O . ALA A 1 88 ? 4.683 -1.000 -3.577 1.00 93.94 88 ALA A O 1
ATOM 686 N N . VAL A 1 89 ? 5.608 -2.928 -2.877 1.00 94.25 89 VAL A N 1
ATOM 687 C CA . VAL A 1 89 ? 6.999 -2.546 -3.174 1.00 94.25 89 VAL A CA 1
ATOM 688 C C . VAL A 1 89 ? 7.225 -2.381 -4.679 1.00 94.25 89 VAL A C 1
ATOM 690 O O . VAL A 1 89 ? 7.823 -1.389 -5.105 1.00 94.25 89 VAL A O 1
ATOM 693 N N . ALA A 1 90 ? 6.691 -3.284 -5.506 1.00 94.44 90 ALA A N 1
ATOM 694 C CA . ALA A 1 90 ? 6.754 -3.159 -6.962 1.00 94.44 90 ALA A CA 1
ATOM 695 C C . ALA A 1 90 ? 6.080 -1.861 -7.447 1.00 94.44 90 ALA A C 1
ATOM 697 O O . ALA A 1 90 ? 6.672 -1.084 -8.204 1.00 94.44 90 ALA A O 1
ATOM 698 N N . LYS A 1 91 ? 4.878 -1.562 -6.932 1.00 94.06 91 LYS A N 1
ATOM 699 C CA . LYS A 1 91 ? 4.151 -0.310 -7.206 1.00 94.06 91 LYS A CA 1
ATOM 700 C C . LYS A 1 91 ? 4.922 0.926 -6.730 1.00 94.06 91 LYS A C 1
ATOM 702 O O . LYS A 1 91 ? 4.922 1.939 -7.428 1.00 94.06 91 LYS A O 1
ATOM 707 N N . MET A 1 92 ? 5.593 0.860 -5.579 1.00 94.06 92 MET A N 1
ATOM 708 C CA . MET A 1 92 ? 6.440 1.945 -5.072 1.00 94.06 92 MET A CA 1
ATOM 709 C C . MET A 1 92 ? 7.580 2.257 -6.050 1.00 94.06 92 MET A C 1
ATOM 711 O O . MET A 1 92 ? 7.705 3.404 -6.481 1.00 94.06 92 MET A O 1
ATOM 715 N N . PHE A 1 93 ? 8.350 1.244 -6.468 1.00 94.06 93 PHE A N 1
ATOM 716 C CA . PHE A 1 93 ? 9.428 1.423 -7.448 1.00 94.06 93 PHE A CA 1
ATOM 717 C C . PHE A 1 93 ? 8.921 1.953 -8.787 1.00 94.06 93 PHE A C 1
ATOM 719 O O . PHE A 1 93 ? 9.589 2.768 -9.427 1.00 94.06 93 PHE A O 1
ATOM 726 N N . TRP A 1 94 ? 7.727 1.529 -9.200 1.00 93.94 94 TRP A N 1
ATOM 727 C CA . TRP A 1 94 ? 7.113 2.029 -10.420 1.00 93.94 94 TRP A CA 1
ATOM 728 C C . TRP A 1 94 ? 6.786 3.529 -10.335 1.00 93.94 94 TRP A C 1
ATOM 730 O O . TRP A 1 94 ? 7.122 4.282 -11.249 1.00 93.94 94 TRP A O 1
ATOM 740 N N . VAL A 1 95 ? 6.216 3.994 -9.216 1.00 91.31 95 VAL A N 1
ATOM 741 C CA . VAL A 1 95 ? 5.948 5.428 -8.975 1.00 91.31 95 VAL A CA 1
ATOM 742 C C . VAL A 1 95 ? 7.242 6.249 -8.897 1.00 91.31 95 VAL A C 1
ATOM 744 O O . VAL A 1 95 ? 7.262 7.402 -9.329 1.00 91.31 95 VAL A O 1
ATOM 747 N N . GLU A 1 96 ? 8.328 5.660 -8.394 1.00 90.56 96 GLU A N 1
ATOM 748 C CA . GLU A 1 96 ? 9.672 6.260 -8.366 1.00 90.56 96 GLU A CA 1
ATOM 749 C C . GLU A 1 96 ? 10.392 6.229 -9.727 1.00 90.56 96 GLU A C 1
ATOM 751 O O . GLU A 1 96 ? 11.515 6.714 -9.836 1.00 90.56 96 GLU A O 1
ATOM 756 N N . ARG A 1 97 ? 9.751 5.699 -10.781 1.00 91.06 97 ARG A N 1
ATOM 757 C CA . ARG A 1 97 ? 10.309 5.536 -12.137 1.00 91.06 97 ARG A CA 1
ATOM 758 C C . ARG A 1 97 ? 11.542 4.624 -12.207 1.00 91.06 97 ARG A C 1
ATOM 760 O O . ARG A 1 97 ? 12.284 4.650 -13.185 1.00 91.06 97 ARG A O 1
ATOM 767 N N . LEU A 1 98 ? 11.738 3.757 -11.216 1.00 92.25 98 LEU A N 1
ATOM 768 C CA . LEU A 1 98 ? 12.814 2.766 -11.188 1.00 92.25 98 LEU A CA 1
ATOM 769 C C . LEU A 1 98 ? 12.378 1.487 -11.921 1.00 92.25 98 LEU A C 1
ATOM 771 O O . LEU A 1 98 ? 12.173 0.441 -11.306 1.00 92.25 98 LEU A O 1
ATOM 775 N N . ILE A 1 99 ? 12.231 1.577 -13.246 1.00 93.44 99 ILE A N 1
ATOM 776 C CA . ILE A 1 99 ? 11.581 0.563 -14.099 1.00 93.44 99 ILE A CA 1
ATOM 777 C C . ILE A 1 99 ? 12.221 -0.827 -13.981 1.00 93.44 99 ILE A C 1
ATOM 779 O O . ILE A 1 99 ? 11.515 -1.809 -13.764 1.00 93.44 99 ILE A O 1
ATOM 783 N N . SER A 1 100 ? 13.550 -0.933 -14.057 1.00 92.25 100 SER A N 1
ATOM 784 C CA . SER A 1 100 ? 14.239 -2.231 -13.973 1.00 92.25 100 SER A CA 1
ATOM 785 C C . SER A 1 100 ? 14.005 -2.929 -12.630 1.00 92.25 100 SER A C 1
ATOM 787 O O . SER A 1 100 ? 13.792 -4.139 -12.587 1.00 92.25 100 SER A O 1
ATOM 789 N N . LYS A 1 101 ? 13.985 -2.159 -11.531 1.00 93.81 101 LYS A N 1
ATOM 790 C CA . LYS A 1 101 ? 13.676 -2.686 -10.196 1.00 93.81 101 LYS A CA 1
ATOM 791 C C . LYS A 1 101 ? 12.203 -3.060 -10.098 1.00 93.81 101 LYS A C 1
ATOM 793 O O . LYS A 1 101 ? 11.907 -4.178 -9.699 1.00 93.81 101 LYS A O 1
ATOM 798 N N . ALA A 1 102 ? 11.299 -2.175 -10.518 1.00 94.00 102 ALA A N 1
ATOM 799 C CA . ALA A 1 102 ? 9.862 -2.441 -10.513 1.00 94.00 102 ALA A CA 1
ATOM 800 C C . ALA A 1 102 ? 9.531 -3.761 -11.226 1.00 94.00 102 ALA A C 1
ATOM 802 O O . ALA A 1 102 ? 8.836 -4.595 -10.657 1.00 94.00 102 ALA A O 1
ATOM 803 N N . ARG A 1 103 ? 10.119 -4.001 -12.406 1.00 94.19 103 ARG A N 1
ATOM 804 C CA . ARG A 1 103 ? 9.975 -5.256 -13.158 1.00 94.19 103 ARG A CA 1
ATOM 805 C C . ARG A 1 103 ? 10.429 -6.480 -12.366 1.00 94.19 103 ARG A C 1
ATOM 807 O O . ARG A 1 103 ? 9.682 -7.445 -12.266 1.00 94.19 103 ARG A O 1
ATOM 814 N N . SER A 1 104 ? 11.633 -6.438 -11.791 1.00 94.38 104 SER A N 1
ATOM 815 C CA . SER A 1 104 ? 12.162 -7.544 -10.981 1.00 94.38 104 SER A CA 1
ATOM 816 C C . SER A 1 104 ? 11.248 -7.865 -9.794 1.00 94.38 104 SER A C 1
ATOM 818 O O . SER A 1 104 ? 10.988 -9.034 -9.516 1.00 94.38 104 SER A O 1
ATOM 820 N N . TRP A 1 105 ? 10.706 -6.834 -9.142 1.00 94.06 105 TRP A N 1
ATOM 821 C CA . TRP A 1 105 ? 9.767 -7.002 -8.038 1.00 94.06 105 TRP A CA 1
ATOM 822 C C . TRP A 1 105 ? 8.411 -7.544 -8.496 1.00 94.06 105 TRP A C 1
ATOM 824 O O . TRP A 1 105 ? 7.919 -8.467 -7.863 1.00 94.06 105 TRP A O 1
ATOM 834 N N . PHE A 1 106 ? 7.847 -7.073 -9.615 1.00 94.00 106 PHE A N 1
ATOM 835 C CA . PHE A 1 106 ? 6.618 -7.651 -10.169 1.00 94.00 106 PHE A CA 1
ATOM 836 C C . PHE A 1 106 ? 6.786 -9.128 -10.539 1.00 94.00 10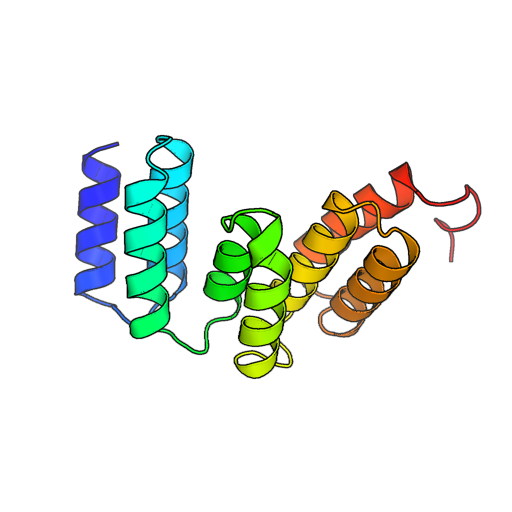6 PHE A C 1
ATOM 838 O O . PHE A 1 106 ? 5.951 -9.941 -10.153 1.00 94.00 106 PHE A O 1
ATOM 845 N N . MET A 1 107 ? 7.884 -9.486 -11.217 1.00 92.88 107 MET A N 1
ATOM 846 C CA . MET A 1 107 ? 8.204 -10.881 -11.539 1.00 92.88 107 MET A CA 1
ATOM 847 C C . MET A 1 107 ? 8.333 -11.739 -10.278 1.00 92.88 107 MET A C 1
ATOM 849 O O . MET A 1 107 ? 7.849 -12.867 -10.245 1.00 92.88 107 MET A O 1
ATOM 853 N N . ARG A 1 108 ? 8.953 -11.203 -9.219 1.00 92.50 108 ARG A N 1
ATOM 854 C CA . ARG A 1 108 ? 9.036 -11.884 -7.923 1.00 92.50 108 ARG A CA 1
ATOM 855 C C . ARG A 1 108 ? 7.651 -12.092 -7.304 1.00 92.50 108 ARG A C 1
ATOM 857 O O . ARG A 1 108 ? 7.403 -13.179 -6.799 1.00 92.50 108 ARG A O 1
ATOM 864 N N . THR A 1 109 ? 6.767 -11.094 -7.362 1.00 91.81 109 THR A N 1
ATOM 865 C CA . THR A 1 109 ? 5.398 -11.190 -6.832 1.00 91.81 109 THR A CA 1
ATOM 866 C C . THR A 1 109 ? 4.592 -12.281 -7.536 1.00 91.81 109 THR A C 1
ATOM 868 O O . THR A 1 109 ? 4.069 -13.159 -6.861 1.00 91.81 109 THR A O 1
ATOM 871 N N . VAL A 1 110 ? 4.528 -12.267 -8.874 1.00 92.81 110 VAL A N 1
ATOM 872 C CA . VAL A 1 110 ? 3.724 -13.243 -9.640 1.00 92.81 110 VAL A CA 1
ATOM 873 C C . VAL A 1 110 ? 4.299 -14.660 -9.593 1.00 92.81 110 VAL A C 1
ATOM 875 O O . VAL A 1 110 ? 3.565 -15.629 -9.749 1.00 92.81 110 VAL A O 1
ATOM 878 N N . LYS A 1 111 ? 5.615 -14.792 -9.374 1.00 91.25 111 LYS A N 1
ATOM 879 C CA . LYS A 1 111 ? 6.264 -16.091 -9.165 1.00 91.25 111 LYS A CA 1
ATOM 880 C C . LYS A 1 111 ? 5.983 -16.657 -7.775 1.00 91.25 111 LYS A C 1
ATOM 882 O O . LYS A 1 111 ? 5.952 -17.874 -7.630 1.00 91.25 111 LYS A O 1
ATOM 887 N N . LEU A 1 112 ? 5.850 -15.794 -6.766 1.00 89.94 112 LEU A N 1
ATOM 888 C CA . LEU A 1 112 ? 5.527 -16.222 -5.410 1.00 89.94 112 LEU A CA 1
ATOM 889 C C . LEU A 1 112 ? 4.071 -16.686 -5.317 1.00 89.94 112 LEU A C 1
ATOM 891 O O . LEU A 1 112 ? 3.824 -17.775 -4.821 1.00 89.94 112 LEU A O 1
ATOM 895 N N . GLU A 1 113 ? 3.141 -15.872 -5.816 1.00 87.19 113 GLU A N 1
ATOM 896 C CA . GLU A 1 113 ? 1.702 -16.144 -5.781 1.00 87.19 113 GLU A CA 1
ATOM 897 C C . GLU A 1 113 ? 1.096 -15.864 -7.154 1.00 87.19 113 GLU A C 1
ATOM 899 O O . GLU A 1 113 ? 0.813 -14.718 -7.519 1.00 87.19 113 GLU A O 1
ATOM 904 N N . SER A 1 114 ? 0.923 -16.929 -7.935 1.00 87.62 114 SER A N 1
ATOM 905 C CA . SER A 1 114 ? 0.396 -16.856 -9.297 1.00 87.62 114 SER A CA 1
ATOM 906 C C . SER A 1 114 ? -1.124 -16.696 -9.348 1.00 87.62 114 SER A C 1
ATOM 908 O O . SER A 1 114 ? -1.633 -16.259 -10.377 1.00 87.62 114 SER A O 1
ATOM 910 N N . ASP A 1 115 ? -1.842 -16.992 -8.262 1.00 90.38 115 ASP A N 1
ATOM 911 C CA . ASP A 1 115 ? -3.304 -16.851 -8.184 1.00 90.38 115 ASP A CA 1
ATOM 912 C C . ASP A 1 115 ? -3.745 -15.421 -7.802 1.00 90.38 115 ASP A C 1
ATOM 914 O O . ASP A 1 115 ? -4.914 -15.046 -7.907 1.00 90.38 115 ASP A O 1
ATOM 918 N N . LEU A 1 116 ? -2.800 -14.556 -7.408 1.00 88.81 116 LEU A N 1
ATOM 919 C CA . LEU A 1 116 ? -3.100 -13.166 -7.074 1.00 88.81 116 LEU A CA 1
ATOM 920 C C . LEU A 1 116 ? -3.362 -12.339 -8.346 1.00 88.81 116 LEU A C 1
ATOM 922 O O . LEU A 1 116 ? -2.461 -11.717 -8.915 1.00 88.81 116 LEU A O 1
ATOM 926 N N . GLY A 1 117 ? -4.627 -12.276 -8.768 1.00 91.81 117 GLY A N 1
ATOM 927 C CA . GLY A 1 117 ? -5.054 -11.551 -9.972 1.00 91.81 117 GLY A CA 1
ATOM 928 C C . GLY A 1 117 ? -4.645 -10.071 -9.998 1.00 91.81 117 GLY A C 1
ATOM 929 O O . GLY A 1 117 ? -4.220 -9.564 -11.039 1.00 91.81 117 GLY A O 1
ATOM 930 N N . ASP A 1 118 ? -4.676 -9.387 -8.849 1.00 91.12 118 ASP A N 1
ATOM 931 C CA . ASP A 1 118 ? -4.228 -7.993 -8.734 1.00 91.12 118 ASP A CA 1
ATOM 932 C C . ASP A 1 118 ? -2.755 -7.824 -9.140 1.00 91.12 118 ASP A C 1
ATOM 934 O O . ASP A 1 118 ? -2.396 -6.833 -9.785 1.00 91.12 118 ASP A O 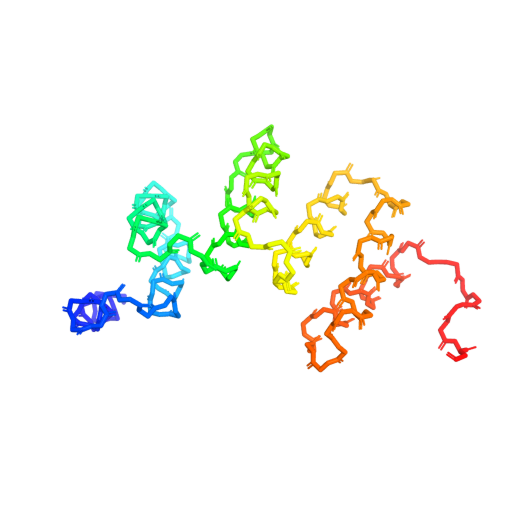1
ATOM 938 N N . ALA A 1 119 ? -1.892 -8.792 -8.805 1.00 93.06 119 ALA A N 1
ATOM 939 C CA . ALA A 1 119 ? -0.479 -8.740 -9.164 1.00 93.06 119 ALA A CA 1
ATOM 940 C C . ALA A 1 119 ? -0.289 -8.795 -10.683 1.00 93.06 119 ALA A C 1
ATOM 942 O O . ALA A 1 119 ? 0.441 -7.968 -11.237 1.00 93.06 119 ALA A O 1
ATOM 943 N N . TRP A 1 120 ? -1.009 -9.689 -11.362 1.00 93.31 120 TRP A N 1
ATOM 944 C CA . TRP A 1 120 ? -1.008 -9.781 -12.822 1.00 93.31 120 TRP A CA 1
ATOM 945 C C . TRP A 1 120 ? -1.594 -8.541 -13.488 1.00 93.31 120 TRP A C 1
ATOM 947 O O . TRP A 1 120 ? -1.009 -8.030 -14.441 1.00 93.31 120 TRP A O 1
ATOM 957 N N . ALA A 1 121 ? -2.700 -8.005 -12.969 1.00 94.50 121 ALA A N 1
ATOM 958 C CA . ALA A 1 121 ? -3.328 -6.806 -13.515 1.00 94.50 121 ALA A CA 1
ATOM 959 C C . ALA A 1 121 ? -2.372 -5.599 -13.484 1.00 94.50 121 ALA A C 1
ATOM 961 O O . ALA A 1 121 ? -2.219 -4.882 -14.481 1.00 94.50 121 ALA A O 1
ATOM 962 N N . TYR A 1 122 ? -1.682 -5.385 -12.358 1.00 94.00 122 TYR A N 1
ATOM 963 C CA . TYR A 1 122 ? -0.678 -4.326 -12.254 1.00 94.00 122 TYR A CA 1
ATOM 964 C C . TYR A 1 122 ? 0.560 -4.605 -13.105 1.00 94.00 122 TYR A C 1
ATOM 966 O O . TYR A 1 122 ? 1.065 -3.673 -13.735 1.00 94.00 122 TYR A O 1
ATOM 974 N N . PHE A 1 123 ? 1.034 -5.851 -13.154 1.00 93.94 123 PHE A N 1
ATOM 975 C CA . PHE A 1 123 ? 2.211 -6.209 -13.941 1.00 93.94 123 PHE A CA 1
ATOM 976 C C . PHE A 1 123 ? 1.965 -6.044 -15.445 1.00 93.94 123 PHE A C 1
ATOM 978 O O . PHE A 1 123 ? 2.767 -5.417 -16.134 1.00 93.94 123 PHE A O 1
ATOM 985 N N . TYR A 1 124 ? 0.808 -6.485 -15.939 1.00 93.25 124 TYR A N 1
ATOM 986 C CA . TYR A 1 124 ? 0.387 -6.267 -17.321 1.00 93.25 124 TYR A CA 1
ATOM 987 C C . TYR A 1 124 ? 0.306 -4.775 -17.659 1.00 93.25 124 TYR A C 1
ATOM 989 O O . TYR A 1 124 ? 0.847 -4.328 -18.671 1.00 93.25 124 TYR A O 1
ATOM 997 N N . LYS A 1 125 ? -0.309 -3.965 -16.784 1.00 93.69 125 LYS A N 1
ATOM 998 C CA . LYS A 1 125 ? -0.362 -2.508 -16.972 1.00 93.69 125 LYS A CA 1
ATOM 999 C C . LYS A 1 125 ? 1.038 -1.884 -17.006 1.00 93.69 125 LYS A C 1
ATOM 1001 O O . LYS A 1 125 ? 1.267 -0.950 -17.773 1.00 93.69 125 LYS A O 1
ATOM 1006 N N . PHE A 1 126 ? 1.955 -2.376 -16.177 1.00 93.88 126 PHE A N 1
ATOM 1007 C CA . PHE A 1 126 ? 3.346 -1.936 -16.151 1.00 93.88 126 PHE A CA 1
ATOM 1008 C C . PHE A 1 126 ? 4.077 -2.286 -17.457 1.00 93.88 126 PHE A C 1
ATOM 1010 O O . PHE A 1 126 ? 4.662 -1.391 -18.067 1.00 93.88 126 PHE A O 1
ATOM 1017 N N . GLU A 1 127 ?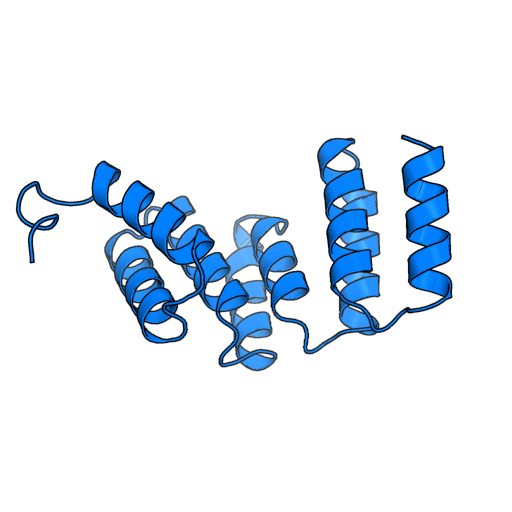 4.001 -3.534 -17.930 1.00 92.19 127 GLU A N 1
ATOM 1018 C CA . GLU A 1 127 ? 4.656 -3.955 -19.178 1.00 92.19 127 GLU A CA 1
ATOM 1019 C C . GLU A 1 127 ? 4.034 -3.300 -20.413 1.00 92.19 127 GLU A C 1
ATOM 1021 O O . GLU A 1 127 ? 4.756 -2.933 -21.329 1.00 92.19 127 GLU A O 1
ATOM 1026 N N . LYS A 1 128 ? 2.727 -3.024 -20.430 1.00 92.06 128 LYS A N 1
ATOM 1027 C CA . LYS A 1 128 ? 2.116 -2.261 -21.529 1.00 92.06 128 LYS A CA 1
ATOM 1028 C C . LYS A 1 128 ? 2.703 -0.848 -21.673 1.00 92.06 128 LYS A C 1
ATOM 1030 O O . LYS A 1 128 ? 2.713 -0.295 -22.766 1.00 92.06 128 LYS A O 1
ATOM 1035 N N . LEU A 1 129 ? 3.147 -0.243 -20.571 1.00 90.69 129 LEU A N 1
ATOM 1036 C CA . LEU A 1 129 ? 3.681 1.124 -20.554 1.00 90.69 129 LEU A CA 1
ATOM 1037 C C . LEU A 1 129 ? 5.207 1.187 -20.703 1.00 90.69 129 LEU A C 1
ATOM 1039 O O . LEU A 1 129 ? 5.718 2.204 -21.161 1.00 90.69 129 LEU A O 1
ATOM 1043 N N . HIS A 1 130 ? 5.928 0.146 -20.275 1.00 87.94 130 HIS A N 1
ATOM 1044 C CA . HIS A 1 130 ? 7.399 0.140 -20.157 1.00 87.94 130 HIS A CA 1
ATOM 1045 C C . HIS A 1 130 ? 8.075 -1.072 -20.815 1.00 87.94 130 HIS A C 1
ATOM 1047 O O . HIS A 1 130 ? 9.293 -1.249 -20.695 1.00 87.94 130 HIS A O 1
ATOM 1053 N N . GLY A 1 131 ? 7.296 -1.957 -21.425 1.00 77.62 131 GLY A N 1
ATOM 1054 C CA . GLY A 1 131 ? 7.762 -3.121 -22.163 1.00 77.62 131 GLY A CA 1
ATOM 1055 C C . GLY A 1 131 ? 8.082 -2.766 -23.611 1.00 77.62 131 GLY A C 1
ATOM 1056 O O . GLY A 1 131 ? 7.528 -1.831 -24.183 1.00 77.62 131 GLY A O 1
ATOM 1057 N N . THR A 1 132 ? 9.001 -3.519 -24.202 1.00 67.81 132 THR A N 1
ATOM 1058 C CA . THR A 1 132 ? 9.201 -3.550 -25.653 1.00 67.81 132 THR A CA 1
ATOM 1059 C C . THR A 1 132 ? 8.212 -4.548 -26.267 1.00 67.81 132 THR A C 1
ATOM 1061 O O . THR A 1 132 ? 7.883 -5.546 -25.624 1.00 67.81 132 THR A O 1
ATOM 1064 N N . GLU A 1 133 ? 7.743 -4.301 -27.497 1.00 55.81 133 GLU A N 1
ATOM 1065 C CA . GLU A 1 133 ? 6.636 -5.026 -28.167 1.00 55.81 133 GLU A CA 1
ATOM 1066 C C . GLU A 1 133 ? 6.790 -6.564 -28.237 1.00 55.81 133 GLU A C 1
ATOM 1068 O O . GLU A 1 133 ? 5.810 -7.276 -28.422 1.00 55.81 133 GLU A O 1
ATOM 1073 N N . ASN A 1 134 ? 7.982 -7.114 -27.996 1.00 49.56 134 ASN A N 1
ATOM 1074 C CA . ASN A 1 134 ? 8.293 -8.535 -28.193 1.00 49.56 134 ASN A CA 1
ATOM 1075 C C . ASN A 1 134 ? 8.027 -9.462 -26.989 1.00 49.56 134 ASN A C 1
ATOM 1077 O O . ASN A 1 134 ? 8.556 -10.570 -26.965 1.00 49.56 134 ASN A O 1
ATOM 1081 N N . ARG A 1 135 ? 7.289 -9.039 -25.953 1.00 53.41 135 ARG A N 1
ATOM 1082 C CA . ARG A 1 135 ? 7.206 -9.812 -24.688 1.00 53.41 135 ARG A CA 1
ATOM 1083 C C . ARG A 1 135 ? 5.824 -10.317 -24.278 1.00 53.41 135 ARG A C 1
ATOM 1085 O O . ARG A 1 135 ? 5.736 -11.011 -23.274 1.00 53.41 135 ARG A O 1
ATOM 1092 N N . THR A 1 136 ? 4.758 -10.027 -25.024 1.00 40.09 136 THR A N 1
ATOM 1093 C CA . THR A 1 136 ? 3.396 -10.495 -24.685 1.00 40.09 136 THR A CA 1
ATOM 1094 C C . THR A 1 136 ? 3.025 -11.865 -25.264 1.00 40.09 136 THR A C 1
ATOM 1096 O O . THR A 1 136 ? 1.876 -12.277 -25.140 1.00 40.09 136 THR A O 1
ATOM 1099 N N . CYS A 1 137 ? 3.966 -12.589 -25.875 1.00 31.11 137 CYS A N 1
ATOM 1100 C CA . CYS A 1 137 ? 3.721 -13.924 -26.421 1.00 31.11 137 CYS A CA 1
ATOM 1101 C C . CYS A 1 137 ? 4.881 -14.865 -26.082 1.00 31.11 137 CYS A C 1
ATOM 1103 O O . CYS A 1 137 ? 5.823 -14.962 -26.863 1.00 31.11 137 CYS A O 1
ATOM 1105 N N . GLN A 1 138 ? 4.819 -15.524 -24.925 1.00 30.20 138 GLN A N 1
ATOM 1106 C CA . GLN A 1 138 ? 5.447 -16.822 -24.652 1.00 30.20 138 GLN A CA 1
ATOM 1107 C C . GLN A 1 138 ? 4.877 -17.402 -23.362 1.00 30.20 138 GLN A C 1
ATOM 1109 O O . GLN A 1 138 ? 4.752 -16.629 -22.386 1.00 30.20 138 GLN A O 1
#

InterPro domains:
  IPR011990 Tetratricopeptide-like helical domain superfamily [G3DSA:1.25.40.10] (1-137)
  IPR011990 Tetratricopeptide-like helical domain superfamily [SSF48452] (2-135)
  IPR045075 Pre-mRNA-splicing factor Syf1-like [PTHR11246] (69-136)

Secondary structure (DSSP, 8-state):
-HHHHHHHHHHHHH-TT-HHHHHHHHHHHHHTT-HHHHHHHHHHHHHH-TT-HHHHHHHHHHS-HHHHHHHHHHHHHHSTT-HHHHHHHHHHHHHTT-HHHHHHHHHHHHHH-TT-HHHHHHHHHHHHHHS-GGGS--

Sequence (138 aa):
MTKARSILEKGRSKNPKEPSLWLESIRLEIRANLKPVADSLLSKALQECPDSGCLWAEAILMAARPQRKMKSVDALKKCEHDPMVLLAVAKMFWVERLISKARSWFMRTVKLESDLGDAWAYFYKFEKLHGTENRTCQ

Organism: Rodentolepis nana (NCBI:txid102285)

Radius of gyration: 16.28 Å; chains: 1; bounding box: 38×30×47 Å